Protein AF-A0A2D8IQ51-F1 (afdb_monomer_lite)

pLDDT: mean 80.35, std 23.08, range [30.31, 98.56]

Radius of gyration: 30.51 Å; chains: 1; bounding box: 49×52×113 Å

Foldseek 3Di:
DDDDDDDDDDDPDPPPPPPPPPPPPDDDPPDDPWDFLVLLQVPAAPWDAPDVQKIFGAQPLDPGPDGQWIWGDDPRHIDIDGNVDDDPCSSVVSCCVVVSGPPPPPPPPDDDDDPVNLVVLVVLLVVVVVCVVVVHDDDPVSVVSNVVSVVVCVVVVND

Structure (mmCIF, N/CA/C/O backbone):
data_AF-A0A2D8IQ51-F1
#
_entry.id   AF-A0A2D8IQ51-F1
#
loop_
_atom_site.group_PDB
_atom_site.id
_atom_site.type_symbol
_atom_site.label_atom_id
_atom_site.label_alt_id
_atom_site.label_comp_id
_atom_site.label_asym_id
_atom_site.label_entity_id
_atom_site.label_seq_id
_atom_site.pdbx_PDB_ins_code
_atom_site.Cartn_x
_atom_site.Cartn_y
_atom_site.Cartn_z
_atom_site.occupancy
_atom_site.B_iso_or_equiv
_atom_site.auth_seq_id
_atom_site.auth_comp_id
_atom_site.auth_asym_id
_atom_site.auth_atom_id
_atom_site.pdbx_PDB_model_num
ATOM 1 N N . MET A 1 1 ? -2.664 -31.269 86.964 1.00 45.06 1 MET A N 1
ATOM 2 C CA . MET A 1 1 ? -1.551 -31.473 86.007 1.00 45.06 1 MET A CA 1
ATOM 3 C C . MET A 1 1 ? -2.004 -32.478 84.959 1.00 45.06 1 MET A C 1
ATOM 5 O O . MET A 1 1 ? -2.561 -33.487 85.366 1.00 45.06 1 MET A O 1
ATOM 9 N N . ARG A 1 2 ? -1.683 -32.208 83.683 1.00 38.59 2 ARG A N 1
ATOM 10 C CA . ARG A 1 2 ? -2.023 -32.936 82.433 1.00 38.59 2 ARG A CA 1
ATOM 11 C C . ARG A 1 2 ? -3.377 -32.521 81.841 1.00 38.59 2 ARG A C 1
ATOM 13 O O . ARG A 1 2 ? -4.402 -32.776 82.452 1.00 38.59 2 ARG A O 1
ATOM 20 N N . GLN A 1 3 ? -3.379 -31.590 80.885 1.00 41.28 3 GLN A N 1
ATOM 21 C CA . GLN A 1 3 ? -2.980 -31.662 79.460 1.00 41.28 3 GLN A CA 1
ATOM 22 C C . GLN A 1 3 ? -4.172 -32.046 78.580 1.00 41.28 3 GLN A C 1
ATOM 24 O O . GLN A 1 3 ? -4.767 -33.106 78.738 1.00 41.28 3 GLN A O 1
ATOM 29 N N . GLU A 1 4 ? -4.501 -31.092 77.716 1.00 40.72 4 GLU A N 1
ATOM 30 C CA . GLU A 1 4 ? -5.475 -31.117 76.634 1.00 40.72 4 GLU A CA 1
ATOM 31 C C . GLU A 1 4 ? -4.973 -32.015 75.498 1.00 40.72 4 GLU A C 1
ATOM 33 O O . GLU A 1 4 ? -3.769 -32.053 75.267 1.00 40.72 4 GLU A O 1
ATOM 38 N N . ASP A 1 5 ? -5.875 -32.655 74.750 1.00 40.09 5 ASP A N 1
ATOM 39 C CA . ASP A 1 5 ? -5.624 -32.945 73.334 1.00 40.09 5 ASP A CA 1
ATOM 40 C C . ASP A 1 5 ? -6.948 -33.076 72.563 1.00 40.09 5 ASP A C 1
ATOM 42 O O . ASP A 1 5 ? -7.751 -33.989 72.762 1.00 40.09 5 ASP A O 1
ATOM 46 N N . HIS A 1 6 ? -7.174 -32.086 71.701 1.00 40.38 6 HIS A N 1
ATOM 47 C CA . HIS A 1 6 ? -8.227 -32.004 70.693 1.00 40.38 6 HIS A CA 1
ATOM 48 C C . HIS A 1 6 ? -7.720 -32.678 69.404 1.00 40.38 6 HIS A C 1
ATOM 50 O O . HIS A 1 6 ? -6.635 -32.325 68.939 1.00 40.38 6 HIS A O 1
ATOM 56 N N . PRO A 1 7 ? -8.480 -33.574 68.753 1.00 40.44 7 PRO A N 1
ATOM 57 C CA . PRO A 1 7 ? -8.067 -34.123 67.468 1.00 40.44 7 PRO A CA 1
ATOM 58 C C . PRO A 1 7 ? -8.244 -33.098 66.332 1.00 40.44 7 PRO A C 1
ATOM 60 O O . PRO A 1 7 ? -9.350 -32.640 66.041 1.00 40.44 7 PRO A O 1
ATOM 63 N N . GLN A 1 8 ? -7.129 -32.764 65.674 1.00 39.25 8 GLN A N 1
ATOM 64 C CA . GLN A 1 8 ? -7.071 -32.111 64.362 1.00 39.25 8 GLN A CA 1
ATOM 65 C C . GLN A 1 8 ? -7.297 -33.117 63.220 1.00 39.25 8 GLN A C 1
ATOM 67 O O . GLN A 1 8 ? -6.829 -34.249 63.312 1.00 39.25 8 GLN A O 1
ATOM 72 N N . ALA A 1 9 ? -7.900 -32.627 62.125 1.00 34.31 9 ALA A N 1
ATOM 73 C CA . ALA A 1 9 ? -7.710 -32.974 60.696 1.00 34.31 9 ALA A CA 1
ATOM 74 C C . ALA A 1 9 ? -9.069 -33.103 59.975 1.00 34.31 9 ALA A C 1
ATOM 76 O O . ALA A 1 9 ? -9.986 -33.720 60.490 1.00 34.31 9 ALA A O 1
ATOM 77 N N . GLY A 1 10 ? -9.303 -32.588 58.770 1.00 30.31 10 GLY A N 1
ATOM 78 C CA . GLY A 1 10 ? -8.465 -31.830 57.855 1.00 30.31 10 GLY A CA 1
ATOM 79 C C . GLY A 1 10 ? -9.369 -31.110 56.849 1.00 30.31 10 GLY A C 1
ATOM 80 O O . GLY A 1 10 ? -10.269 -31.701 56.259 1.00 30.31 10 GLY A O 1
ATOM 81 N N . GLY A 1 11 ? -9.148 -29.808 56.676 1.00 31.55 11 GLY A N 1
ATOM 82 C CA . GLY A 1 11 ? -9.796 -29.014 55.639 1.00 31.55 11 GLY A CA 1
ATOM 83 C C . GLY A 1 11 ? -8.970 -29.087 54.364 1.00 31.55 11 GLY A C 1
ATOM 84 O O . GLY A 1 11 ? -7.898 -28.487 54.283 1.00 31.55 11 GLY A O 1
ATOM 85 N N . HIS A 1 12 ? -9.452 -29.830 53.371 1.00 35.59 12 HIS A N 1
ATOM 86 C CA . HIS A 1 12 ? -8.859 -29.858 52.041 1.00 35.59 12 HIS A CA 1
ATOM 87 C C . HIS A 1 12 ? -8.954 -28.467 51.399 1.00 35.59 12 HIS A C 1
ATOM 89 O O . HIS A 1 12 ? -10.003 -28.044 50.918 1.00 35.59 12 HIS A O 1
ATOM 95 N N . ARG A 1 13 ? -7.826 -27.752 51.396 1.00 34.91 13 ARG A N 1
ATOM 96 C CA . ARG A 1 13 ? -7.602 -26.524 50.629 1.00 34.91 13 ARG A CA 1
ATOM 97 C C . ARG A 1 13 ? -7.669 -26.868 49.138 1.00 34.91 13 ARG A C 1
ATOM 99 O O . ARG A 1 13 ? -6.685 -27.330 48.567 1.00 34.91 13 ARG A O 1
ATOM 106 N N . GLN A 1 14 ? -8.821 -26.645 48.510 1.00 42.97 14 GLN A N 1
ATOM 107 C CA . GLN A 1 14 ? -8.927 -26.657 47.054 1.00 42.97 14 GLN A CA 1
ATOM 108 C C . GLN A 1 14 ? -8.173 -25.440 46.506 1.00 42.97 14 GLN A C 1
ATOM 110 O O . GLN A 1 14 ? -8.600 -24.297 46.645 1.00 42.97 14 GLN A O 1
ATOM 115 N N . GLN A 1 15 ? -7.003 -25.698 45.929 1.00 36.19 15 GLN A N 1
ATOM 116 C CA . GLN A 1 15 ? -6.269 -24.739 45.116 1.00 36.19 15 GLN A CA 1
ATOM 117 C C . GLN A 1 15 ? -6.919 -24.719 43.729 1.00 36.19 15 GLN A C 1
ATOM 119 O O . GLN A 1 15 ? -6.593 -25.530 42.867 1.00 36.19 15 GLN A O 1
ATOM 124 N N . GLY A 1 16 ? -7.873 -23.813 43.525 1.00 30.92 16 GLY A N 1
ATOM 125 C CA . GLY A 1 16 ? -8.334 -23.442 42.192 1.00 30.92 16 GLY A CA 1
ATOM 126 C C . GLY A 1 16 ? -7.328 -22.475 41.582 1.00 30.92 16 GLY A C 1
ATOM 127 O O . GLY A 1 16 ? -7.400 -21.274 41.817 1.00 30.92 16 GLY A O 1
ATOM 128 N N . ALA A 1 17 ? -6.353 -22.998 40.842 1.00 35.84 17 ALA A N 1
ATOM 129 C CA . ALA A 1 17 ? -5.509 -22.188 39.979 1.00 35.84 17 ALA A CA 1
ATOM 130 C C . ALA A 1 17 ? -6.365 -21.669 38.812 1.00 35.84 17 ALA A C 1
ATOM 132 O O . ALA A 1 17 ? -6.430 -22.293 37.754 1.00 35.84 17 ALA A O 1
ATOM 133 N N . GLU A 1 18 ? -7.038 -20.531 39.002 1.00 35.41 18 GLU A N 1
ATOM 134 C CA . GLU A 1 18 ? -7.579 -19.727 37.905 1.00 35.41 18 GLU A CA 1
ATOM 135 C C . GLU A 1 18 ? -6.403 -19.155 37.112 1.00 35.41 18 GLU A C 1
ATOM 137 O O . GLU A 1 18 ? -5.964 -18.015 37.271 1.00 35.41 18 GLU A O 1
ATOM 142 N N . GLN A 1 19 ? -5.844 -20.003 36.251 1.00 39.78 19 GLN A N 1
ATOM 143 C CA . GLN A 1 19 ? -4.990 -19.581 35.160 1.00 39.78 19 GLN A CA 1
ATOM 144 C C . GLN A 1 19 ? -5.842 -18.686 34.265 1.00 39.78 19 GLN A C 1
ATOM 146 O O . GLN A 1 19 ? -6.558 -19.159 33.382 1.00 39.78 19 GLN A O 1
ATOM 151 N N . SER A 1 20 ? -5.770 -17.380 34.528 1.00 39.28 20 SER A N 1
ATOM 152 C CA . SER A 1 20 ? -6.169 -16.331 33.603 1.00 39.28 20 SER A CA 1
ATOM 153 C C . SER A 1 20 ? -5.561 -16.664 32.247 1.00 39.28 20 SER A C 1
ATOM 155 O O . SER A 1 20 ? -4.371 -16.443 32.010 1.00 39.28 20 SER A O 1
ATOM 157 N N . LYS A 1 21 ? -6.376 -17.245 31.361 1.00 39.25 21 LYS A N 1
ATOM 158 C CA . LYS A 1 21 ? -6.065 -17.390 29.945 1.00 39.25 21 LYS A CA 1
ATOM 159 C C . LYS A 1 21 ? -5.981 -15.970 29.416 1.00 39.25 21 LYS A C 1
ATOM 161 O O . LYS A 1 21 ? -6.978 -15.374 29.031 1.00 39.25 21 LYS A O 1
ATOM 166 N N . ARG A 1 22 ? -4.778 -15.406 29.499 1.00 38.31 22 ARG A N 1
ATOM 167 C CA . ARG A 1 22 ? -4.367 -14.170 28.854 1.00 38.31 22 ARG A CA 1
ATOM 168 C C . ARG A 1 22 ? -4.672 -14.381 27.379 1.00 38.31 22 ARG A C 1
ATOM 170 O O . ARG A 1 22 ? -3.892 -15.035 26.694 1.00 38.31 22 ARG A O 1
ATOM 177 N N . THR A 1 23 ? -5.852 -13.950 26.938 1.00 34.69 23 THR A N 1
ATOM 178 C CA . THR A 1 23 ? -6.272 -14.020 25.543 1.00 34.69 23 THR A CA 1
ATOM 179 C C . THR A 1 23 ? -5.186 -13.313 24.759 1.00 34.69 23 THR A C 1
ATOM 181 O O . THR A 1 23 ? -5.038 -12.095 24.847 1.00 34.69 23 THR A O 1
ATOM 184 N N . GLN A 1 24 ? -4.334 -14.096 24.102 1.00 39.22 24 GLN A N 1
ATOM 185 C CA . GLN A 1 24 ? -3.279 -13.573 23.261 1.00 39.22 24 GLN A CA 1
ATOM 186 C C . GLN A 1 24 ? -4.006 -12.910 22.100 1.00 39.22 24 GLN A C 1
ATOM 188 O O . GLN A 1 24 ? -4.491 -13.587 21.194 1.00 39.22 24 GLN A O 1
ATOM 193 N N . TYR A 1 25 ? -4.171 -11.590 22.182 1.00 38.19 25 TYR A N 1
ATOM 194 C CA . TYR A 1 25 ? -4.606 -10.793 21.051 1.00 38.19 25 TYR A CA 1
ATOM 195 C C . TYR A 1 25 ? -3.587 -11.040 19.942 1.00 38.19 25 TYR A C 1
ATOM 197 O O . TYR A 1 25 ? -2.473 -10.521 19.969 1.00 38.19 25 TYR A O 1
ATOM 205 N N . THR A 1 26 ? -3.942 -11.926 19.019 1.00 40.25 26 THR A N 1
ATOM 206 C CA . THR A 1 26 ? -3.126 -12.211 17.850 1.00 40.25 26 THR A CA 1
ATOM 207 C C . THR A 1 26 ? -3.642 -11.250 16.800 1.00 40.25 26 THR A C 1
ATOM 209 O O . THR A 1 26 ? -4.785 -11.377 16.360 1.00 40.25 26 THR A O 1
ATOM 212 N N . ALA A 1 27 ? -2.851 -10.224 16.485 1.00 33.38 27 ALA A N 1
ATOM 213 C CA . ALA A 1 27 ? -3.217 -9.258 15.461 1.00 33.38 27 ALA A CA 1
ATOM 214 C C . ALA A 1 27 ? -3.597 -10.013 14.168 1.00 33.38 27 ALA A C 1
ATOM 216 O O . ALA A 1 27 ? -2.874 -10.942 13.791 1.00 33.38 27 ALA A O 1
ATOM 217 N N . PRO A 1 28 ? -4.704 -9.658 13.486 1.00 41.84 28 PRO A N 1
ATOM 218 C CA . PRO A 1 28 ? -5.004 -10.209 12.170 1.00 41.84 28 PRO A CA 1
ATOM 219 C C . PRO A 1 28 ? -3.790 -9.973 11.274 1.00 41.84 28 PRO A C 1
ATOM 221 O O . PRO A 1 28 ? -3.330 -8.836 11.164 1.00 41.84 28 PRO A O 1
ATOM 224 N N . GLN A 1 29 ? -3.236 -11.035 10.689 1.00 42.53 29 GLN A N 1
ATOM 225 C CA . GLN A 1 29 ? -2.055 -10.942 9.835 1.00 42.53 29 GLN A CA 1
ATOM 226 C C . GLN A 1 29 ? -2.366 -10.018 8.650 1.00 42.53 29 GLN A C 1
ATOM 228 O O . GLN A 1 29 ? -3.090 -10.378 7.722 1.00 42.53 29 GLN A O 1
ATOM 233 N N . LEU A 1 30 ? -1.882 -8.779 8.721 1.00 39.75 30 LEU A N 1
ATOM 234 C CA . LEU A 1 30 ? -2.108 -7.773 7.698 1.00 39.75 30 LEU A CA 1
ATOM 235 C C . LEU A 1 30 ? -1.024 -7.892 6.625 1.00 39.75 30 LEU A C 1
ATOM 237 O O . LEU A 1 30 ? 0.096 -7.425 6.818 1.00 39.75 30 LEU A O 1
ATOM 241 N N . ARG A 1 31 ? -1.490 -8.386 5.470 1.00 49.28 31 ARG A N 1
ATOM 242 C CA . ARG A 1 31 ? -0.968 -8.333 4.090 1.00 49.28 31 ARG A CA 1
ATOM 243 C C . ARG A 1 31 ? -0.249 -9.607 3.614 1.00 49.28 31 ARG A C 1
ATOM 245 O O . ARG A 1 31 ? 0.657 -10.061 4.303 1.00 49.28 31 ARG A O 1
ATOM 252 N N . PRO A 1 32 ? -0.605 -10.143 2.424 1.00 54.84 32 PRO A N 1
ATOM 253 C CA . PRO A 1 32 ? 0.299 -11.045 1.714 1.00 54.84 32 PRO A CA 1
ATOM 254 C C . PRO A 1 32 ? 1.631 -10.319 1.500 1.00 54.84 32 PRO A C 1
ATOM 256 O O . PRO A 1 32 ? 1.621 -9.103 1.251 1.00 54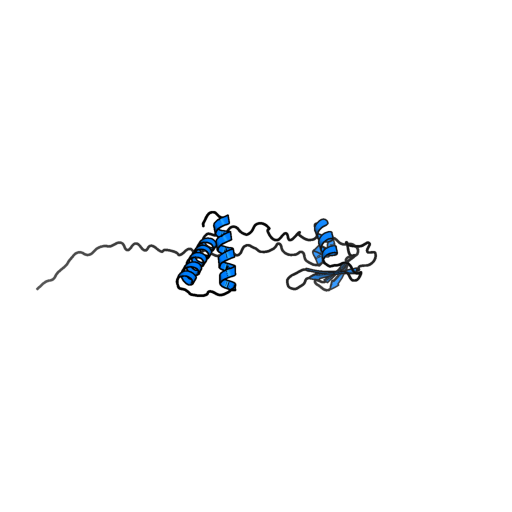.84 32 PRO A O 1
ATOM 259 N N . GLU A 1 33 ? 2.760 -11.024 1.634 1.00 67.19 33 GLU A N 1
ATOM 260 C CA . GLU A 1 33 ? 4.062 -10.443 1.307 1.00 67.19 33 GLU A CA 1
ATOM 261 C C . GLU A 1 33 ? 3.987 -9.787 -0.077 1.00 67.19 33 GLU A C 1
ATOM 263 O O . GLU A 1 33 ? 3.568 -10.390 -1.065 1.00 67.19 33 GLU A O 1
ATOM 268 N N . THR A 1 34 ? 4.299 -8.492 -0.138 1.00 74.75 34 THR A N 1
ATOM 269 C CA . THR A 1 34 ? 4.383 -7.801 -1.426 1.00 74.75 34 THR A CA 1
ATOM 270 C C . THR A 1 34 ? 5.486 -8.489 -2.230 1.00 74.75 34 THR A C 1
ATOM 272 O O . THR A 1 34 ? 6.568 -8.671 -1.668 1.00 74.75 34 THR A O 1
ATOM 275 N N . PRO A 1 35 ? 5.245 -8.888 -3.494 1.00 88.56 35 PRO A N 1
ATOM 276 C CA . PRO A 1 35 ? 6.268 -9.565 -4.281 1.00 88.56 35 PRO A CA 1
ATOM 277 C C . PRO A 1 35 ? 7.503 -8.672 -4.415 1.00 88.56 35 PRO A C 1
ATOM 279 O O . PRO A 1 35 ? 7.380 -7.448 -4.531 1.00 88.56 35 PRO A O 1
ATOM 282 N N . SER A 1 36 ? 8.683 -9.287 -4.392 1.00 93.81 36 SER A N 1
ATOM 283 C CA . SER A 1 36 ? 9.951 -8.580 -4.551 1.00 93.81 36 SER A CA 1
ATOM 284 C C . SER A 1 36 ? 10.102 -8.006 -5.958 1.00 93.81 36 SER A C 1
ATOM 286 O O . SER A 1 36 ? 9.463 -8.447 -6.920 1.00 93.81 36 SER A O 1
ATOM 288 N N . ALA A 1 37 ? 11.006 -7.045 -6.107 1.00 96.38 37 ALA A N 1
ATOM 289 C CA . ALA A 1 37 ? 11.348 -6.444 -7.384 1.00 96.38 37 ALA A CA 1
ATOM 290 C C . ALA A 1 37 ? 11.813 -7.489 -8.400 1.00 96.38 37 ALA A C 1
ATOM 292 O O . ALA A 1 37 ? 11.471 -7.389 -9.575 1.00 96.38 37 ALA A O 1
ATOM 293 N N . GLU A 1 38 ? 12.536 -8.510 -7.943 1.00 96.94 38 GLU A N 1
ATOM 294 C CA . GLU A 1 38 ? 12.957 -9.639 -8.770 1.00 96.94 38 GLU A CA 1
ATOM 295 C C . GLU A 1 38 ? 11.771 -10.488 -9.239 1.00 96.94 38 GLU A C 1
ATOM 297 O O . GLU A 1 38 ? 11.664 -10.776 -10.430 1.00 96.94 38 GLU A O 1
ATOM 302 N N . GLN A 1 39 ? 10.845 -10.836 -8.339 1.00 95.94 39 GLN A N 1
ATOM 303 C CA . GLN A 1 39 ? 9.655 -11.619 -8.687 1.00 95.94 39 GLN A CA 1
ATOM 304 C C . GLN A 1 39 ? 8.783 -10.896 -9.717 1.00 95.94 39 GLN A C 1
ATOM 306 O O . GLN A 1 39 ? 8.290 -11.517 -10.658 1.00 95.94 39 GLN A O 1
ATOM 311 N N . VAL A 1 40 ? 8.621 -9.578 -9.580 1.00 96.94 40 VAL A N 1
ATOM 312 C CA . VAL A 1 40 ? 7.884 -8.771 -10.561 1.00 96.94 40 VAL A CA 1
ATOM 313 C C . VAL A 1 40 ? 8.654 -8.676 -11.878 1.00 96.94 40 VAL A C 1
ATOM 315 O O . VAL A 1 40 ? 8.073 -8.895 -12.939 1.00 96.94 40 VAL A O 1
ATOM 318 N N . ALA A 1 41 ? 9.959 -8.396 -11.830 1.00 97.25 41 ALA A N 1
ATOM 319 C CA . ALA A 1 41 ? 10.790 -8.254 -13.024 1.00 97.25 41 ALA A CA 1
ATOM 320 C C . ALA A 1 41 ? 10.868 -9.547 -13.852 1.00 97.25 41 ALA A C 1
ATOM 322 O O . ALA A 1 41 ? 10.897 -9.469 -15.076 1.00 97.25 41 ALA A O 1
ATOM 323 N N . ALA A 1 42 ? 10.829 -10.723 -13.218 1.00 97.12 42 ALA A N 1
ATOM 324 C CA . ALA A 1 42 ? 10.834 -12.018 -13.904 1.00 97.12 42 ALA A CA 1
ATOM 325 C C . ALA A 1 42 ? 9.652 -12.219 -14.876 1.00 97.12 42 ALA A C 1
ATOM 327 O O . ALA A 1 42 ? 9.738 -13.051 -15.777 1.00 97.12 42 ALA A O 1
ATOM 328 N N . HIS A 1 43 ? 8.569 -11.452 -14.717 1.00 97.56 43 HIS A N 1
ATOM 329 C CA . HIS A 1 43 ? 7.373 -11.512 -15.562 1.00 97.56 43 HIS A CA 1
ATOM 330 C C . HIS A 1 43 ? 7.319 -10.401 -16.624 1.00 97.56 43 HIS A C 1
ATOM 332 O O . HIS A 1 43 ? 6.283 -10.215 -17.266 1.00 97.56 43 HIS A O 1
ATOM 338 N N . LEU A 1 44 ? 8.395 -9.625 -16.789 1.00 97.25 44 LEU A N 1
ATOM 339 C CA . LEU A 1 44 ? 8.434 -8.460 -17.670 1.00 97.25 44 LEU A CA 1
ATOM 340 C C . LEU A 1 44 ? 9.541 -8.569 -18.717 1.00 97.25 44 LEU A C 1
ATOM 342 O O . LEU A 1 44 ? 10.628 -9.094 -18.473 1.00 97.25 44 LEU A O 1
ATOM 346 N N . ASP A 1 45 ? 9.268 -8.016 -19.895 1.00 97.00 45 ASP A N 1
ATOM 347 C CA . ASP A 1 45 ? 10.195 -8.079 -21.015 1.00 97.00 45 ASP A CA 1
ATOM 348 C C . ASP A 1 45 ? 11.472 -7.284 -20.745 1.00 97.00 45 ASP A C 1
ATOM 350 O O . ASP A 1 45 ? 11.463 -6.200 -20.152 1.00 97.00 45 ASP A O 1
ATOM 354 N N . ARG A 1 46 ? 12.596 -7.821 -21.239 1.00 96.56 46 ARG A N 1
ATOM 355 C CA . ARG A 1 46 ? 13.924 -7.182 -21.187 1.00 96.56 46 ARG A CA 1
ATOM 356 C C . ARG A 1 46 ? 14.348 -6.776 -19.767 1.00 96.56 46 ARG A C 1
ATOM 358 O O . ARG A 1 46 ? 15.107 -5.816 -19.595 1.00 96.56 46 ARG A O 1
ATOM 365 N N . ALA A 1 47 ? 13.869 -7.517 -18.769 1.00 97.31 47 ALA A N 1
ATOM 366 C CA . ALA A 1 47 ? 14.230 -7.333 -17.378 1.00 97.31 47 ALA A CA 1
ATOM 367 C C . ALA A 1 47 ? 15.729 -7.564 -17.152 1.00 97.31 47 ALA A C 1
ATOM 369 O O . ALA A 1 47 ? 16.304 -8.565 -17.580 1.00 97.31 47 ALA A O 1
ATOM 370 N N . ARG A 1 48 ? 16.370 -6.628 -16.454 1.00 97.50 48 ARG A N 1
ATOM 371 C CA . ARG A 1 48 ? 17.762 -6.731 -16.017 1.00 97.50 48 ARG A CA 1
ATOM 372 C C . ARG A 1 48 ? 17.927 -6.187 -14.608 1.00 97.50 48 ARG A C 1
ATOM 374 O O . ARG A 1 48 ? 17.351 -5.154 -14.256 1.00 97.50 48 ARG A O 1
ATOM 381 N N . ARG A 1 49 ? 18.767 -6.850 -13.820 1.00 97.94 49 ARG A N 1
ATOM 382 C CA . ARG A 1 49 ? 19.152 -6.369 -12.496 1.00 97.94 49 ARG A CA 1
ATOM 383 C C . ARG A 1 49 ? 20.103 -5.184 -12.644 1.00 97.94 49 ARG A C 1
ATOM 385 O O . ARG A 1 49 ? 21.076 -5.266 -13.388 1.00 97.94 49 ARG A O 1
ATOM 392 N N . VAL A 1 50 ? 19.822 -4.092 -11.937 1.00 97.19 50 VAL A N 1
ATOM 393 C CA . VAL A 1 50 ? 20.728 -2.934 -11.837 1.00 97.19 50 VAL A CA 1
ATOM 394 C C . VAL A 1 50 ? 21.640 -3.098 -10.628 1.00 97.19 50 VAL A C 1
ATOM 396 O O . VAL A 1 50 ? 22.848 -2.915 -10.728 1.00 97.19 50 VAL A O 1
ATOM 399 N N . ARG A 1 51 ? 21.047 -3.465 -9.491 1.00 96.06 51 ARG A N 1
ATOM 400 C CA . ARG A 1 51 ? 21.708 -3.790 -8.223 1.00 96.06 51 ARG A CA 1
ATOM 401 C C . ARG A 1 51 ? 20.753 -4.624 -7.370 1.00 96.06 51 ARG A C 1
ATOM 403 O O . ARG A 1 51 ? 19.616 -4.859 -7.778 1.00 96.06 51 ARG A O 1
ATOM 410 N N . ASP A 1 52 ? 21.195 -5.060 -6.201 1.00 93.88 52 ASP A N 1
ATOM 411 C CA . ASP A 1 52 ? 20.351 -5.849 -5.304 1.00 93.88 52 ASP A CA 1
ATOM 412 C C . ASP A 1 52 ? 19.073 -5.087 -4.931 1.00 93.88 52 ASP A C 1
ATOM 414 O O . ASP A 1 52 ? 19.106 -3.897 -4.605 1.00 93.88 52 ASP A O 1
ATOM 418 N N . GLY A 1 53 ? 17.935 -5.772 -5.069 1.00 93.12 53 GLY A N 1
ATOM 419 C CA . GLY A 1 53 ? 16.604 -5.201 -4.870 1.00 93.12 53 GLY A CA 1
ATOM 420 C C . GLY A 1 53 ? 16.180 -4.156 -5.908 1.00 93.12 53 GLY A C 1
ATOM 421 O O . GLY A 1 53 ? 15.205 -3.448 -5.678 1.00 93.12 53 GLY A O 1
ATOM 422 N N . GLN A 1 54 ? 16.883 -4.005 -7.040 1.00 97.75 54 GLN A N 1
ATOM 423 C CA . GLN A 1 54 ? 16.524 -3.028 -8.072 1.00 97.75 54 GLN A CA 1
ATOM 424 C C . GLN A 1 54 ? 16.698 -3.559 -9.500 1.00 97.75 54 GLN A C 1
ATOM 426 O O . GLN A 1 54 ? 17.784 -3.971 -9.918 1.00 97.75 54 GLN A O 1
ATOM 431 N N . TRP A 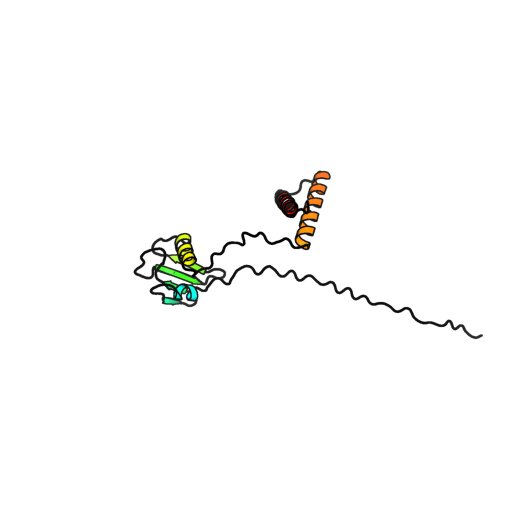1 55 ? 15.629 -3.451 -10.284 1.00 98.50 55 TRP A N 1
ATOM 432 C CA . TRP A 1 55 ? 15.524 -3.960 -11.647 1.00 98.50 55 TRP A CA 1
ATOM 433 C C . TRP A 1 55 ? 15.048 -2.883 -12.621 1.00 98.50 55 TRP A C 1
ATOM 435 O O . TRP A 1 55 ? 14.349 -1.942 -12.242 1.00 98.50 55 TRP A O 1
ATOM 445 N N . MET A 1 56 ? 15.432 -3.044 -13.886 1.00 98.44 56 MET A N 1
ATOM 446 C CA . MET A 1 56 ? 14.896 -2.302 -15.028 1.00 98.44 56 MET A CA 1
ATOM 447 C C . MET A 1 56 ? 14.223 -3.280 -15.982 1.00 98.44 56 MET A C 1
ATOM 449 O O . MET A 1 56 ? 14.847 -4.273 -16.344 1.00 98.44 56 MET A O 1
ATOM 453 N N . ALA A 1 57 ? 13.007 -2.985 -16.426 1.00 98.38 57 ALA A N 1
ATOM 454 C CA . ALA A 1 57 ? 12.262 -3.785 -17.398 1.00 98.38 57 ALA A CA 1
ATOM 455 C C . ALA A 1 57 ? 11.462 -2.886 -18.351 1.00 98.38 57 ALA A C 1
ATOM 457 O O . ALA A 1 57 ? 11.372 -1.672 -18.144 1.00 98.38 57 ALA A O 1
ATOM 458 N N . CYS A 1 58 ? 10.899 -3.466 -19.407 1.00 98.44 58 CYS A N 1
ATOM 459 C CA . CYS A 1 58 ? 9.911 -2.773 -20.225 1.00 98.44 58 CYS A CA 1
ATOM 460 C C . CYS A 1 58 ? 8.643 -2.503 -19.404 1.00 98.44 58 CYS A C 1
ATOM 462 O O . CYS A 1 58 ? 8.148 -3.374 -18.684 1.00 98.44 58 CYS A O 1
ATOM 464 N N . CYS A 1 59 ? 8.123 -1.282 -19.501 1.00 98.31 59 CYS A N 1
ATOM 465 C CA . CYS A 1 59 ? 6.871 -0.909 -18.867 1.00 98.31 59 CYS A CA 1
ATOM 466 C C . CYS A 1 59 ? 5.708 -1.642 -19.550 1.00 98.31 59 CYS A C 1
ATOM 468 O O . CYS A 1 59 ? 5.563 -1.545 -20.766 1.00 98.31 59 CYS A O 1
ATOM 470 N N . PRO A 1 60 ? 4.843 -2.346 -18.802 1.00 97.81 60 PRO A N 1
ATOM 471 C CA . PRO A 1 60 ? 3.716 -3.056 -19.393 1.00 97.81 60 PRO A CA 1
ATOM 472 C C . PRO A 1 60 ? 2.531 -2.139 -19.745 1.00 97.81 60 PRO A C 1
ATOM 474 O O . PRO A 1 60 ? 1.595 -2.610 -20.390 1.00 97.81 60 PRO A O 1
ATOM 477 N N . ALA A 1 61 ? 2.540 -0.876 -19.298 1.00 97.94 61 ALA A N 1
ATOM 478 C CA . ALA A 1 61 ? 1.448 0.085 -19.480 1.00 97.94 61 ALA A CA 1
ATOM 479 C C . ALA A 1 61 ? 1.525 0.891 -20.791 1.00 97.94 61 ALA A C 1
ATOM 481 O O . ALA A 1 61 ? 0.582 1.603 -21.125 1.00 97.94 61 ALA A O 1
ATOM 482 N N . HIS A 1 62 ? 2.607 0.750 -21.560 1.00 97.25 62 HIS A N 1
ATOM 483 C CA . HIS A 1 62 ? 2.738 1.304 -22.910 1.00 97.25 62 HIS A CA 1
ATOM 484 C C . HIS A 1 62 ? 3.494 0.332 -23.825 1.00 97.25 62 HIS A C 1
ATOM 486 O O . HIS A 1 62 ? 4.067 -0.646 -23.349 1.00 97.25 62 HIS A O 1
ATOM 492 N N . ASP A 1 63 ? 3.493 0.578 -25.141 1.00 96.06 63 ASP A N 1
ATOM 493 C CA . ASP A 1 63 ? 4.320 -0.188 -26.091 1.00 96.06 63 ASP A CA 1
ATOM 494 C C . ASP A 1 63 ? 5.800 0.170 -25.899 1.00 96.06 63 ASP A C 1
ATOM 496 O O . ASP A 1 63 ? 6.325 1.105 -26.511 1.00 96.06 63 ASP A O 1
ATOM 500 N N . ASP A 1 64 ? 6.456 -0.525 -24.972 1.00 96.38 64 ASP A N 1
ATOM 501 C CA . ASP A 1 64 ? 7.810 -0.202 -24.549 1.00 96.38 64 ASP A CA 1
ATOM 502 C C . ASP A 1 64 ? 8.871 -1.062 -25.244 1.00 96.38 64 ASP A C 1
ATOM 504 O O . ASP A 1 64 ? 8.980 -2.272 -25.037 1.00 96.38 64 ASP A O 1
ATOM 508 N N . ARG A 1 65 ? 9.727 -0.419 -26.044 1.00 94.19 65 ARG A N 1
ATOM 509 C CA . ARG A 1 65 ? 10.792 -1.098 -26.810 1.00 94.19 65 ARG A CA 1
ATOM 510 C C . ARG A 1 65 ? 12.135 -1.123 -26.085 1.00 94.19 65 ARG A C 1
ATOM 512 O O . ARG A 1 65 ? 13.028 -1.900 -26.444 1.00 94.19 65 ARG A O 1
ATOM 519 N N . SER A 1 66 ? 12.298 -0.283 -25.069 1.00 94.88 66 SER A N 1
ATOM 520 C CA . SER A 1 66 ? 13.529 -0.144 -24.294 1.00 94.88 66 SER A CA 1
ATOM 521 C C . SER A 1 66 ? 13.186 -0.023 -22.815 1.00 94.88 66 SER A C 1
ATOM 523 O O . SER A 1 66 ? 12.381 0.839 -22.498 1.00 94.88 66 SER A O 1
ATOM 525 N N . PRO A 1 67 ? 13.817 -0.789 -21.905 1.00 97.38 67 PRO A N 1
ATOM 526 C CA . PRO A 1 67 ? 13.440 -0.791 -20.494 1.00 97.38 67 PRO A CA 1
ATOM 527 C C . PRO A 1 67 ? 13.306 0.606 -19.878 1.00 97.38 67 PRO A C 1
ATOM 529 O O . PRO A 1 67 ? 14.317 1.276 -19.650 1.00 97.38 67 PRO A O 1
ATOM 532 N N . SER A 1 68 ? 12.067 1.016 -19.605 1.00 98.12 68 SER A N 1
ATOM 533 C CA . SER A 1 68 ? 11.718 2.319 -19.028 1.00 98.12 68 SER A CA 1
ATOM 534 C C . SER A 1 68 ? 11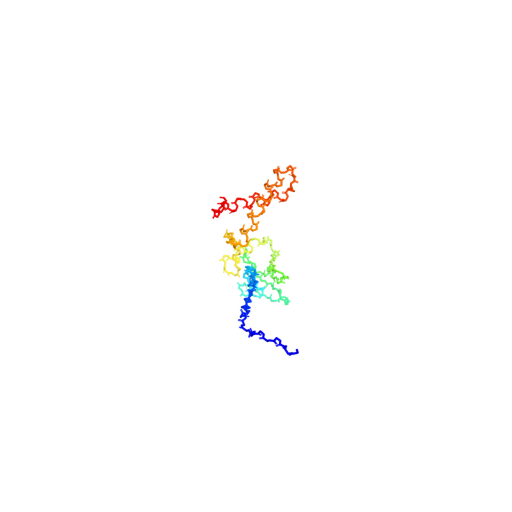.146 2.229 -17.611 1.00 98.12 68 SER A C 1
ATOM 536 O O . SER A 1 68 ? 10.992 3.257 -16.951 1.00 98.12 68 SER A O 1
ATOM 538 N N . LEU A 1 69 ? 10.834 1.024 -17.126 1.00 98.56 69 LEU A N 1
ATOM 539 C CA . LEU A 1 69 ? 10.282 0.799 -15.796 1.00 98.56 69 LEU A CA 1
ATOM 540 C C . LEU A 1 69 ? 11.386 0.395 -14.821 1.00 98.56 69 LEU A C 1
ATOM 542 O O . LEU A 1 69 ? 12.025 -0.643 -14.989 1.00 98.56 69 LEU A O 1
ATOM 546 N N . GLN A 1 70 ? 11.564 1.192 -13.772 1.00 98.50 70 GLN A N 1
ATOM 547 C CA . GLN A 1 70 ? 12.358 0.834 -12.606 1.00 98.50 70 GLN A CA 1
ATOM 548 C C . GLN A 1 70 ? 11.470 0.205 -11.538 1.00 98.50 70 GLN A C 1
ATOM 550 O O . GLN A 1 70 ? 10.428 0.750 -11.171 1.00 98.50 70 GLN A O 1
ATOM 555 N N . ILE A 1 71 ? 11.931 -0.924 -11.011 1.00 98.25 71 ILE A N 1
ATOM 556 C CA . ILE A 1 71 ? 11.257 -1.708 -9.980 1.00 98.25 71 ILE A CA 1
ATOM 557 C C . ILE A 1 71 ? 12.236 -1.833 -8.821 1.00 98.25 71 ILE A C 1
ATOM 559 O O . ILE A 1 71 ? 13.368 -2.270 -9.022 1.00 98.25 71 ILE A O 1
ATOM 563 N N . THR A 1 72 ? 11.847 -1.390 -7.627 1.00 97.38 72 THR A N 1
ATOM 564 C CA . THR A 1 72 ? 12.748 -1.364 -6.465 1.00 97.38 72 THR A CA 1
ATOM 565 C C . THR A 1 72 ? 12.065 -1.908 -5.220 1.00 97.38 72 THR A C 1
ATOM 567 O O . THR A 1 72 ? 10.956 -1.490 -4.885 1.00 97.38 72 THR A O 1
ATOM 570 N N . ASP A 1 73 ? 12.760 -2.786 -4.507 1.00 94.88 73 ASP A N 1
ATOM 571 C CA . ASP A 1 73 ? 12.418 -3.202 -3.155 1.00 94.88 73 ASP A CA 1
ATOM 572 C C . ASP A 1 73 ? 12.631 -2.017 -2.209 1.00 94.88 73 ASP A C 1
ATOM 574 O O . ASP A 1 73 ? 13.756 -1.632 -1.885 1.00 94.88 73 ASP A O 1
ATOM 578 N N . GLY A 1 74 ? 11.534 -1.379 -1.807 1.00 88.62 74 GLY A N 1
ATOM 579 C CA . GLY A 1 74 ? 11.549 -0.369 -0.759 1.00 88.62 74 GLY A CA 1
ATOM 580 C C . GLY A 1 74 ? 11.479 -1.007 0.628 1.00 88.62 74 GLY A C 1
ATOM 581 O O . GLY A 1 74 ? 11.125 -2.170 0.785 1.00 88.62 74 GLY A O 1
ATOM 582 N N . HIS A 1 75 ? 11.740 -0.211 1.665 1.00 81.50 75 HIS A N 1
ATOM 583 C CA . HIS A 1 75 ? 11.755 -0.691 3.055 1.00 81.50 75 HIS A CA 1
ATOM 584 C C . HIS A 1 75 ? 10.454 -1.369 3.515 1.00 81.50 75 HIS A C 1
ATOM 586 O O . HIS A 1 75 ? 10.492 -2.255 4.360 1.00 81.50 75 HIS A O 1
ATOM 592 N N . SER A 1 76 ? 9.303 -0.929 3.002 1.00 79.75 76 SER A N 1
ATOM 593 C CA . SER A 1 76 ? 7.980 -1.430 3.408 1.00 79.75 76 SER A CA 1
ATOM 594 C C . SER A 1 76 ? 7.030 -1.699 2.241 1.00 79.75 76 SER A C 1
ATOM 596 O O . SER A 1 76 ? 5.877 -2.071 2.459 1.00 79.75 76 SER A O 1
ATOM 598 N N . ARG A 1 77 ? 7.475 -1.453 1.005 1.00 86.50 77 ARG A N 1
ATOM 599 C CA . ARG A 1 77 ? 6.653 -1.564 -0.204 1.00 86.50 77 ARG A CA 1
ATOM 600 C C . ARG A 1 77 ? 7.517 -1.661 -1.453 1.00 86.50 77 ARG A C 1
ATOM 602 O O . ARG A 1 77 ? 8.609 -1.097 -1.490 1.00 86.50 77 ARG A O 1
ATOM 609 N N . LEU A 1 78 ? 6.965 -2.270 -2.494 1.00 91.81 78 LEU A N 1
ATOM 610 C CA . LEU A 1 78 ? 7.515 -2.212 -3.842 1.00 91.81 78 LEU A CA 1
ATOM 611 C C . LEU A 1 78 ? 7.341 -0.803 -4.432 1.00 91.81 78 LEU A C 1
ATOM 613 O O . LEU A 1 78 ? 6.276 -0.195 -4.303 1.00 91.81 78 LEU A O 1
ATOM 617 N N . LEU A 1 79 ? 8.384 -0.287 -5.077 1.00 95.19 79 LEU A N 1
ATOM 618 C CA . LEU A 1 79 ? 8.377 0.994 -5.780 1.00 95.19 79 LEU A CA 1
ATOM 619 C C . LEU A 1 79 ? 8.424 0.756 -7.290 1.00 95.19 79 LEU A C 1
ATOM 621 O O . LEU A 1 79 ? 9.253 -0.017 -7.771 1.00 95.19 79 LEU A O 1
ATOM 625 N N . LEU A 1 80 ? 7.554 1.453 -8.019 1.00 97.06 80 LEU A N 1
ATOM 626 C CA . LEU A 1 80 ? 7.443 1.396 -9.474 1.00 97.06 80 LEU A CA 1
ATOM 627 C C . LEU A 1 80 ? 7.573 2.810 -10.027 1.00 97.06 80 LEU A C 1
ATOM 629 O O . LEU A 1 80 ? 6.858 3.709 -9.584 1.00 97.06 80 LEU A O 1
ATOM 633 N N . HIS A 1 81 ? 8.475 3.003 -10.983 1.00 98.06 81 HIS A N 1
ATOM 634 C CA . HIS A 1 81 ? 8.660 4.289 -11.644 1.00 98.06 81 HIS A CA 1
ATOM 635 C C . HIS A 1 81 ? 8.924 4.097 -13.135 1.00 98.06 81 HIS A C 1
ATOM 637 O O . HIS A 1 81 ? 9.933 3.503 -13.517 1.00 98.06 81 HIS A O 1
ATOM 643 N N . CYS A 1 82 ? 8.023 4.602 -13.976 1.00 98.38 82 CYS A N 1
ATOM 644 C CA . CYS A 1 82 ? 8.201 4.614 -15.422 1.00 98.38 82 CYS A CA 1
ATOM 645 C C . CYS A 1 82 ? 8.807 5.952 -15.865 1.00 98.38 82 CYS A C 1
ATOM 647 O O . CYS A 1 82 ? 8.205 7.005 -15.674 1.00 98.38 82 CYS A O 1
ATOM 649 N N . PHE A 1 83 ? 9.976 5.920 -16.507 1.00 97.44 83 PHE A N 1
ATOM 650 C CA . PHE A 1 83 ? 10.649 7.122 -17.020 1.00 97.44 83 PHE A CA 1
ATOM 651 C C . PHE A 1 83 ? 10.036 7.673 -18.319 1.00 97.44 83 PHE A C 1
ATOM 653 O O . PHE A 1 83 ? 10.419 8.755 -18.756 1.00 97.44 83 PHE A O 1
ATOM 660 N N . SER A 1 84 ? 9.090 6.953 -18.929 1.00 96.06 84 SER A N 1
ATOM 661 C CA . SER A 1 84 ? 8.409 7.350 -20.171 1.00 96.06 84 SER A CA 1
ATOM 662 C C . SER A 1 84 ? 7.061 8.047 -19.948 1.00 96.06 84 SER A C 1
ATOM 664 O O . SER A 1 84 ? 6.455 8.486 -20.920 1.00 96.06 84 SER A O 1
ATOM 666 N N . GLY A 1 85 ? 6.609 8.185 -18.694 1.00 95.50 85 GLY A N 1
ATOM 667 C CA . GLY A 1 85 ? 5.464 9.033 -18.338 1.00 95.50 85 GLY A CA 1
ATOM 668 C C . GLY A 1 85 ? 4.196 8.315 -17.873 1.00 95.50 85 GLY A C 1
ATOM 669 O O . GLY A 1 85 ? 3.234 9.002 -17.541 1.00 95.50 85 GLY A O 1
ATOM 670 N N . CYS A 1 86 ? 4.176 6.979 -17.795 1.00 98.19 86 CYS A N 1
ATOM 671 C CA . CYS A 1 86 ? 3.066 6.272 -17.151 1.00 98.19 86 CYS A CA 1
ATOM 672 C C . CYS A 1 86 ? 2.993 6.613 -15.659 1.00 98.19 86 CYS A C 1
ATOM 674 O O . CYS A 1 86 ? 4.005 6.638 -14.950 1.00 98.19 86 CYS A O 1
ATOM 676 N N . THR A 1 87 ? 1.775 6.814 -15.176 1.00 97.38 87 THR A N 1
ATOM 677 C CA . THR A 1 87 ? 1.473 6.974 -13.756 1.00 97.38 87 THR A CA 1
ATOM 678 C C . THR A 1 87 ? 1.693 5.666 -12.998 1.00 97.38 87 THR A C 1
ATOM 680 O O . THR A 1 87 ? 1.708 4.569 -13.564 1.00 97.38 87 THR A O 1
ATOM 683 N N . PHE A 1 88 ? 1.853 5.772 -11.678 1.00 95.00 88 PHE A N 1
ATOM 684 C CA . PHE A 1 88 ? 1.949 4.596 -10.819 1.00 95.00 88 PHE A CA 1
ATOM 685 C C . PHE A 1 88 ? 0.696 3.716 -10.931 1.00 95.00 88 PHE A C 1
ATOM 687 O O . PHE A 1 88 ? 0.810 2.493 -10.980 1.00 95.00 88 PHE A O 1
ATOM 6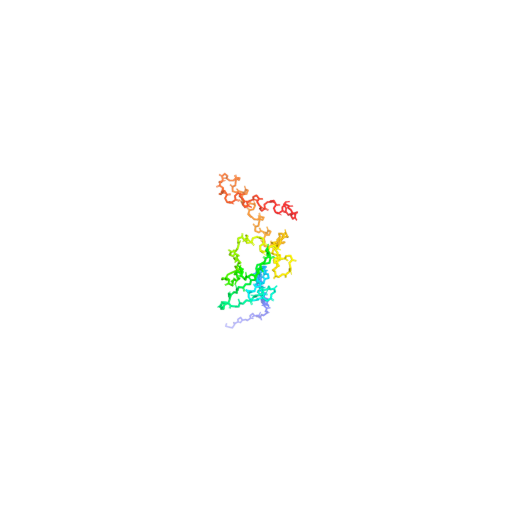94 N N . GLU A 1 89 ? -0.486 4.331 -10.992 1.00 94.94 89 GLU A N 1
ATOM 695 C CA . GLU A 1 89 ? -1.781 3.667 -11.115 1.00 94.94 89 GLU A CA 1
ATOM 696 C C . GLU A 1 89 ? -1.874 2.848 -12.403 1.00 94.94 89 GLU A C 1
ATOM 698 O O . GLU A 1 89 ? -2.192 1.665 -12.330 1.00 94.94 89 GLU A O 1
ATOM 703 N N . GLU A 1 90 ? -1.512 3.421 -13.553 1.00 96.75 90 GLU A N 1
ATOM 704 C CA . GLU A 1 90 ? -1.530 2.712 -14.841 1.00 96.75 90 GLU A CA 1
ATOM 705 C C . GLU A 1 90 ? -0.625 1.479 -14.824 1.00 96.75 90 GLU A C 1
ATOM 707 O O . GLU A 1 90 ? -1.030 0.387 -15.228 1.00 96.75 90 GLU A O 1
ATOM 712 N N . VAL A 1 91 ? 0.599 1.622 -14.307 1.00 97.38 91 VAL A N 1
ATOM 713 C CA . VAL A 1 91 ? 1.536 0.496 -14.222 1.00 97.38 91 VAL A CA 1
ATOM 714 C C . VAL A 1 91 ? 1.034 -0.561 -13.238 1.00 97.38 91 VAL A C 1
ATOM 716 O O . VAL A 1 91 ? 1.044 -1.751 -13.557 1.00 97.38 91 VAL A O 1
ATOM 719 N N . ARG A 1 92 ? 0.563 -0.147 -12.056 1.00 94.56 92 ARG A N 1
ATOM 720 C CA . ARG A 1 92 ? 0.000 -1.044 -11.039 1.00 94.56 92 ARG A CA 1
ATOM 721 C C . ARG A 1 92 ? -1.185 -1.831 -11.590 1.00 94.56 92 ARG A C 1
ATOM 723 O O . ARG A 1 92 ? -1.225 -3.043 -11.399 1.00 94.56 92 ARG A O 1
ATOM 730 N N . ASP A 1 93 ? -2.128 -1.171 -12.250 1.00 94.38 93 ASP A N 1
ATOM 731 C CA . ASP A 1 93 ? -3.378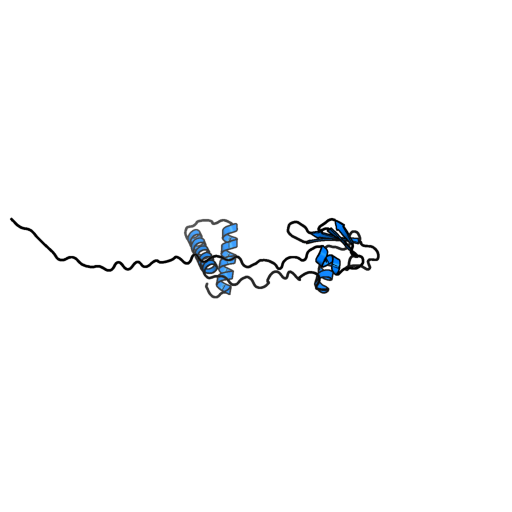 -1.786 -12.703 1.00 94.38 93 ASP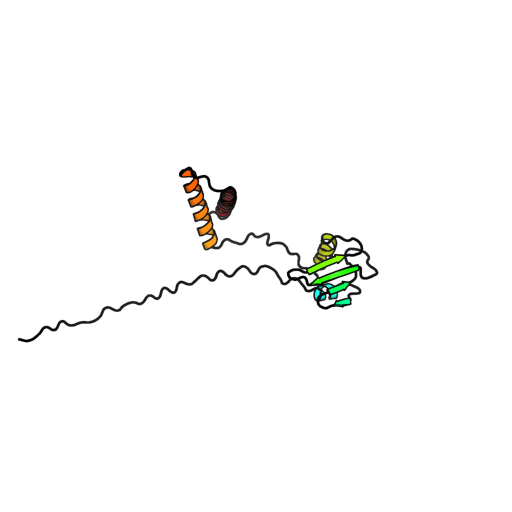 A CA 1
ATOM 732 C C . ASP A 1 93 ? -3.113 -2.817 -13.809 1.00 94.38 93 ASP A C 1
ATOM 734 O O . ASP A 1 93 ? -3.686 -3.912 -13.807 1.00 94.38 93 ASP A O 1
ATOM 738 N N . VAL A 1 94 ? -2.156 -2.543 -14.703 1.00 96.50 94 VAL A N 1
ATOM 739 C CA . VAL A 1 94 ? -1.719 -3.534 -15.695 1.00 96.50 94 VAL A CA 1
ATOM 740 C C . VAL A 1 94 ? -1.006 -4.713 -15.027 1.00 96.50 94 VAL A C 1
ATOM 742 O O . VAL A 1 94 ? -1.292 -5.864 -15.352 1.00 96.50 94 VAL A O 1
ATOM 745 N N . LEU A 1 95 ? -0.120 -4.474 -14.059 1.00 95.31 95 LEU A N 1
ATOM 746 C CA . LEU A 1 95 ? 0.537 -5.562 -13.324 1.00 95.31 95 LEU A CA 1
ATOM 747 C C . LEU A 1 95 ? -0.463 -6.417 -12.523 1.00 95.31 95 LEU A C 1
ATOM 749 O O . LEU A 1 95 ? -0.301 -7.635 -12.450 1.00 95.31 95 LEU A O 1
ATOM 753 N N . GLN A 1 96 ? -1.504 -5.806 -11.954 1.00 93.69 96 GLN A N 1
ATOM 754 C CA . GLN A 1 96 ? -2.579 -6.506 -11.245 1.00 93.69 96 GLN A CA 1
ATOM 755 C C . GLN A 1 96 ? -3.466 -7.316 -12.190 1.00 93.69 96 GLN A C 1
ATOM 757 O O . GLN A 1 96 ? -3.748 -8.477 -11.911 1.00 93.69 96 GLN A O 1
ATOM 762 N N . SER A 1 97 ? -3.872 -6.748 -13.329 1.00 93.69 97 SER A N 1
ATOM 763 C CA . SER A 1 97 ? -4.685 -7.471 -14.321 1.00 93.69 97 SER A CA 1
ATOM 764 C C . SER A 1 97 ? -3.946 -8.660 -14.946 1.00 93.69 97 SER A C 1
ATOM 766 O O . SER A 1 97 ? -4.578 -9.645 -15.319 1.00 93.69 97 SER A O 1
ATOM 768 N N . ARG A 1 98 ? -2.607 -8.612 -14.991 1.00 94.56 98 ARG A N 1
ATOM 769 C CA . ARG A 1 98 ? -1.741 -9.745 -15.363 1.00 94.56 98 ARG A CA 1
ATOM 770 C C . ARG A 1 98 ? -1.487 -10.737 -14.218 1.00 94.56 98 ARG A C 1
ATOM 772 O O . ARG A 1 98 ? -0.793 -11.725 -14.432 1.00 94.56 98 ARG A O 1
ATOM 779 N N . GLY A 1 99 ? -1.996 -10.479 -13.011 1.00 92.12 99 GLY A N 1
ATOM 780 C CA . GLY A 1 99 ? -1.787 -11.323 -11.829 1.00 92.12 99 GLY A CA 1
ATOM 781 C C . GLY A 1 99 ? -0.367 -11.283 -11.250 1.00 92.12 99 GLY A C 1
ATOM 782 O O . GLY A 1 99 ? -0.042 -12.103 -10.397 1.00 92.12 99 GLY A O 1
ATOM 783 N N . ILE A 1 100 ? 0.479 -10.346 -11.693 1.00 93.94 100 ILE A N 1
ATOM 784 C CA . ILE A 1 100 ? 1.869 -10.198 -11.225 1.00 93.94 100 ILE A CA 1
ATOM 785 C C . ILE A 1 100 ? 1.894 -9.526 -9.849 1.00 93.94 100 ILE A C 1
ATOM 787 O O . ILE A 1 100 ? 2.683 -9.889 -8.978 1.00 93.94 100 ILE A O 1
ATOM 791 N N . LEU A 1 101 ? 1.022 -8.533 -9.650 1.00 90.50 101 LEU A N 1
ATOM 792 C CA . LEU A 1 101 ? 0.802 -7.910 -8.350 1.00 90.50 101 LEU A CA 1
ATOM 793 C C . LEU A 1 101 ? -0.530 -8.361 -7.758 1.00 90.50 101 LEU A C 1
ATOM 795 O O . LEU A 1 101 ? -1.518 -8.462 -8.489 1.00 90.50 101 LEU A O 1
ATOM 799 N N . PRO A 1 102 ? -0.610 -8.542 -6.429 1.00 85.19 102 PRO A N 1
ATOM 800 C CA . PRO A 1 102 ? -1.888 -8.776 -5.791 1.00 85.19 102 PRO A CA 1
ATOM 801 C C . PRO A 1 102 ? -2.781 -7.544 -5.959 1.00 85.19 102 PRO A C 1
ATOM 803 O O . PRO A 1 102 ? -2.357 -6.392 -5.778 1.00 85.19 102 PRO A O 1
ATOM 806 N N . THR A 1 103 ? -4.059 -7.784 -6.232 1.00 78.06 103 THR A N 1
ATOM 807 C CA . THR A 1 103 ? -5.103 -6.807 -5.944 1.00 78.06 103 THR A CA 1
ATOM 808 C C . THR A 1 103 ? -5.180 -6.701 -4.431 1.00 78.06 103 THR A C 1
ATOM 810 O O . THR A 1 103 ? -5.770 -7.552 -3.764 1.00 78.06 103 THR A O 1
ATOM 813 N N . TRP A 1 104 ? -4.536 -5.683 -3.862 1.00 65.38 104 TRP A N 1
ATOM 814 C CA . TRP A 1 104 ? -4.750 -5.304 -2.471 1.00 65.38 104 TRP A CA 1
ATOM 815 C C . TRP A 1 104 ? -6.156 -4.709 -2.375 1.00 65.38 104 TRP A C 1
ATOM 817 O O . TRP A 1 104 ? -6.355 -3.523 -2.159 1.00 65.38 104 TRP A O 1
ATOM 827 N N . GLU A 1 105 ? -7.180 -5.533 -2.557 1.00 56.34 105 GLU A N 1
ATOM 828 C CA . GLU A 1 105 ? -8.475 -5.174 -2.028 1.00 56.34 105 GLU A CA 1
ATOM 829 C C . GLU A 1 105 ? -8.269 -5.101 -0.520 1.00 56.34 105 GLU A C 1
ATOM 831 O O . GLU A 1 105 ? -8.083 -6.123 0.145 1.00 56.34 105 GLU A O 1
ATOM 836 N N . ALA A 1 106 ? -8.223 -3.882 0.030 1.00 50.84 106 ALA A N 1
ATOM 837 C CA . ALA A 1 106 ? -8.419 -3.712 1.460 1.00 50.84 106 ALA A CA 1
ATOM 838 C C . ALA A 1 106 ? -9.632 -4.580 1.811 1.00 50.84 106 ALA A C 1
ATOM 840 O O . ALA A 1 106 ? -10.632 -4.456 1.093 1.00 50.84 106 ALA A O 1
ATOM 841 N N . PRO A 1 107 ? -9.556 -5.483 2.810 1.00 50.66 107 PRO A N 1
ATOM 842 C CA . PRO A 1 107 ? -10.680 -6.339 3.140 1.00 50.66 107 PRO A CA 1
ATOM 843 C C . PRO A 1 107 ? -11.922 -5.457 3.262 1.00 50.66 107 PRO A C 1
ATOM 845 O O . PRO A 1 107 ? -12.049 -4.672 4.201 1.00 50.66 107 PRO A O 1
ATOM 848 N N . ARG A 1 108 ? -12.818 -5.516 2.266 1.00 54.66 108 ARG A N 1
ATOM 849 C CA . ARG A 1 108 ? -14.054 -4.717 2.290 1.00 54.66 108 ARG A CA 1
ATOM 850 C C . ARG A 1 108 ? -14.918 -5.174 3.463 1.00 54.66 108 ARG A C 1
ATOM 852 O O . ARG A 1 108 ? -15.713 -4.410 4.008 1.00 54.66 108 ARG A O 1
ATOM 859 N N . ALA A 1 109 ? -14.703 -6.420 3.888 1.00 55.69 109 ALA A N 1
ATOM 860 C CA . ALA A 1 109 ? -15.138 -6.937 5.163 1.00 55.69 109 ALA A CA 1
ATOM 861 C C . ALA A 1 109 ? -14.399 -6.209 6.293 1.00 55.69 109 ALA A C 1
ATOM 863 O O . ALA A 1 109 ? -13.268 -6.544 6.648 1.00 55.69 109 ALA A O 1
ATOM 864 N N . ARG A 1 110 ? -15.081 -5.228 6.894 1.00 60.00 110 ARG A N 1
ATOM 865 C CA . ARG A 1 110 ? -14.723 -4.739 8.228 1.00 60.00 110 ARG A CA 1
ATOM 866 C C . ARG A 1 110 ? -14.535 -5.967 9.132 1.00 60.00 110 ARG A C 1
ATOM 868 O O . ARG A 1 110 ? -15.459 -6.788 9.160 1.00 60.00 110 ARG A O 1
ATOM 875 N N . PRO A 1 111 ? -13.403 -6.110 9.844 1.00 69.00 111 PRO A N 1
ATOM 876 C CA . PRO A 1 111 ? -13.177 -7.252 10.720 1.00 69.00 111 PRO A CA 1
ATOM 877 C C . PRO A 1 111 ? -14.392 -7.491 11.623 1.00 69.00 111 PRO A C 1
ATOM 879 O O . PRO A 1 111 ? -15.006 -6.531 12.110 1.00 69.00 111 PRO A O 1
ATOM 882 N N . ARG A 1 112 ? -14.773 -8.762 11.814 1.00 78.56 112 ARG A N 1
ATOM 883 C CA . ARG A 1 112 ? -15.776 -9.111 12.828 1.00 78.56 112 ARG A CA 1
ATOM 884 C C . ARG A 1 112 ? -15.257 -8.615 14.170 1.00 78.56 112 ARG A C 1
ATOM 886 O O . ARG A 1 112 ? -14.099 -8.880 14.491 1.00 78.56 112 ARG A O 1
ATOM 893 N N . LEU A 1 113 ? -16.096 -7.916 14.930 1.00 82.81 113 LEU A N 1
ATOM 894 C CA . LEU A 1 113 ? -15.706 -7.508 16.270 1.00 82.81 113 LEU A CA 1
ATOM 895 C C . LEU A 1 113 ? -15.494 -8.754 17.129 1.00 82.81 113 LEU A C 1
ATOM 897 O O . LEU A 1 113 ? -16.309 -9.686 17.125 1.00 82.81 113 LEU A O 1
ATOM 901 N N . THR A 1 114 ? -14.385 -8.776 17.858 1.00 87.75 114 THR A N 1
ATOM 902 C CA . THR A 1 114 ? -14.205 -9.725 18.952 1.00 87.75 114 THR A CA 1
ATOM 903 C C . THR A 1 114 ? -15.127 -9.341 20.111 1.00 87.75 114 THR A C 1
ATOM 905 O O . THR A 1 114 ? -15.688 -8.243 20.138 1.00 87.75 114 THR A O 1
ATOM 908 N N . GLN A 1 115 ? -15.287 -10.226 21.097 1.00 86.69 115 GLN A N 1
ATOM 909 C CA . GLN A 1 115 ? -16.041 -9.870 22.301 1.00 86.69 115 GLN A CA 1
ATOM 910 C C . GLN A 1 115 ? -15.420 -8.661 23.018 1.00 86.69 115 GLN A C 1
ATOM 912 O O . GLN A 1 115 ? -16.137 -7.730 23.360 1.00 86.69 115 GLN A O 1
ATOM 917 N N . GLY A 1 116 ? -14.088 -8.618 23.138 1.00 89.31 116 GLY A N 1
ATOM 918 C CA . GLY A 1 116 ? -13.393 -7.493 23.768 1.00 89.31 116 GLY A CA 1
ATOM 919 C C . GLY A 1 116 ? -13.602 -6.164 23.035 1.00 89.31 116 GLY A C 1
ATOM 920 O O . GLY A 1 116 ? -13.751 -5.130 23.683 1.00 89.31 116 GLY A O 1
ATOM 921 N N . ASP A 1 117 ? -13.682 -6.185 21.698 1.00 90.00 117 ASP A N 1
ATOM 922 C CA . ASP A 1 117 ? -13.994 -4.977 20.926 1.00 90.00 117 ASP A CA 1
ATOM 923 C C . ASP A 1 117 ? -15.410 -4.474 21.235 1.00 90.00 117 ASP A C 1
ATOM 925 O O . ASP A 1 117 ? -15.605 -3.274 21.425 1.00 90.00 117 ASP A O 1
ATOM 929 N N . ARG A 1 118 ? -16.395 -5.381 21.322 1.00 91.69 118 ARG A N 1
ATOM 930 C CA . ARG A 1 118 ? -17.782 -5.031 21.676 1.00 91.69 118 ARG A CA 1
ATOM 931 C C . ARG A 1 118 ? -17.859 -4.429 23.065 1.00 91.69 118 ARG A C 1
ATOM 933 O O . ARG A 1 118 ? -18.427 -3.352 23.208 1.00 91.69 118 ARG A O 1
ATOM 940 N N . ASP A 1 119 ? -17.255 -5.085 24.049 1.00 93.56 119 ASP A N 1
ATOM 941 C CA . ASP A 1 119 ? -17.298 -4.652 25.445 1.00 93.56 119 ASP A CA 1
ATOM 942 C C . ASP A 1 119 ? -16.683 -3.256 25.599 1.00 93.56 119 ASP A C 1
ATOM 944 O O . ASP A 1 119 ? -17.247 -2.376 26.255 1.00 93.56 119 ASP A O 1
ATOM 948 N N . TYR A 1 120 ? -15.549 -3.022 24.934 1.00 94.00 120 TYR A N 1
ATOM 949 C CA . TYR A 1 120 ? -14.904 -1.716 24.897 1.00 94.00 120 TYR A CA 1
ATOM 950 C C . TYR A 1 120 ? -15.792 -0.661 24.228 1.00 94.00 120 TYR A C 1
ATOM 952 O O . TYR A 1 120 ? -15.999 0.415 24.792 1.00 94.00 120 TYR A O 1
ATOM 960 N N . MET A 1 121 ? -16.352 -0.962 23.052 1.00 94.44 121 MET A N 1
ATOM 961 C CA . MET A 1 121 ? -17.231 -0.038 22.332 1.00 94.44 121 MET A CA 1
ATOM 962 C C . MET A 1 121 ? -18.492 0.290 23.139 1.00 94.44 121 MET A C 1
ATOM 964 O O . MET A 1 121 ? -18.866 1.458 23.233 1.00 94.44 121 MET A O 1
ATOM 968 N N . GLN A 1 122 ? -19.128 -0.709 23.756 1.00 95.31 122 GLN A N 1
ATOM 969 C CA . GLN A 1 122 ? -20.309 -0.531 24.605 1.00 95.31 122 GLN A CA 1
ATOM 970 C C . GLN A 1 122 ? -19.980 0.329 25.823 1.00 95.31 122 GLN A C 1
ATOM 972 O O . GLN A 1 122 ? -20.695 1.290 26.111 1.00 95.31 122 GLN A O 1
ATOM 977 N N . SER A 1 123 ? -18.865 0.031 26.495 1.00 96.88 123 SER A N 1
ATOM 978 C CA . SER A 1 123 ? -18.386 0.808 27.640 1.00 96.88 123 SER A CA 1
ATOM 979 C C . SER A 1 123 ? -18.123 2.258 27.246 1.00 96.88 123 SER A C 1
ATOM 981 O O . SER A 1 123 ? -18.545 3.176 27.944 1.00 96.88 123 SER A O 1
ATOM 983 N N . PHE A 1 124 ? -17.488 2.485 26.094 1.00 97.56 124 PHE A N 1
ATOM 984 C CA . PHE A 1 124 ? -17.233 3.828 25.585 1.00 97.56 124 PHE A CA 1
ATOM 985 C C . PHE A 1 124 ? -18.533 4.585 25.292 1.00 97.56 124 PHE A C 1
ATOM 987 O O . PHE A 1 124 ? -18.693 5.722 25.728 1.00 97.56 124 PHE A O 1
ATOM 994 N N . VAL A 1 125 ? -19.486 3.957 24.593 1.00 96.69 125 VAL A N 1
ATOM 995 C CA . VAL A 1 125 ? -20.794 4.557 24.280 1.00 96.69 125 VAL A CA 1
ATOM 996 C C . VAL A 1 125 ? -21.560 4.914 25.556 1.00 96.69 125 VAL A C 1
ATOM 998 O O . VAL A 1 125 ? -22.132 6.003 25.638 1.00 96.69 125 VAL A O 1
ATOM 1001 N N . LEU A 1 126 ? -21.543 4.037 26.563 1.00 96.50 126 LEU A N 1
ATOM 1002 C CA . LEU A 1 126 ? -22.154 4.282 27.869 1.00 96.50 126 LEU A CA 1
ATOM 1003 C C . LEU A 1 126 ? -21.492 5.464 28.590 1.00 96.50 126 LEU A C 1
ATOM 1005 O O . LEU A 1 126 ? -22.184 6.386 29.022 1.00 96.50 126 LEU A O 1
ATOM 1009 N N . LEU A 1 127 ? -20.162 5.451 28.704 1.00 97.31 127 LEU A N 1
ATOM 1010 C CA . LEU A 1 127 ? -19.407 6.487 29.410 1.00 97.31 127 LEU A CA 1
ATOM 1011 C C . LEU A 1 127 ? -19.528 7.852 28.731 1.00 97.31 127 LEU A C 1
ATOM 1013 O O . LEU A 1 127 ? -19.683 8.856 29.422 1.00 97.31 127 LEU A O 1
ATOM 1017 N N . TYR A 1 128 ? -19.517 7.894 27.398 1.00 97.12 128 TYR A N 1
ATOM 1018 C CA . TYR A 1 128 ? -19.703 9.127 26.639 1.00 97.12 128 TYR A CA 1
ATOM 1019 C C . TYR A 1 128 ? -21.079 9.750 26.924 1.00 97.12 128 TYR A C 1
ATOM 1021 O O . TYR A 1 128 ? -21.160 10.922 27.291 1.00 97.12 128 TYR A O 1
ATOM 1029 N N . ARG A 1 129 ? -22.161 8.958 26.852 1.00 96.25 129 ARG A N 1
ATOM 1030 C CA . ARG A 1 129 ? -23.521 9.434 27.178 1.00 96.25 129 ARG A CA 1
ATOM 1031 C C . ARG A 1 129 ? -23.624 9.921 28.622 1.00 96.25 129 ARG A C 1
ATOM 1033 O O . ARG A 1 129 ? -24.254 10.941 28.885 1.00 96.25 129 ARG A O 1
ATOM 1040 N N . LEU A 1 130 ? -22.996 9.208 29.555 1.00 97.38 130 LEU A N 1
ATOM 1041 C CA . LEU A 1 130 ? -22.979 9.583 30.965 1.00 97.38 130 LEU A CA 1
ATOM 1042 C C . LEU A 1 130 ? -22.221 10.899 31.206 1.00 97.38 130 LEU A C 1
ATOM 1044 O O . LEU A 1 130 ? -22.631 11.698 32.046 1.00 97.38 130 LEU A O 1
ATOM 1048 N N . ALA A 1 131 ? -21.130 11.136 30.476 1.00 96.25 131 ALA A N 1
ATOM 1049 C CA . ALA A 1 131 ? -20.394 12.393 30.529 1.00 96.25 131 ALA A CA 1
ATOM 1050 C C . ALA A 1 131 ? -21.265 13.563 30.038 1.00 96.25 131 ALA A C 1
ATOM 1052 O O . ALA A 1 131 ? -21.376 14.567 30.744 1.00 96.25 131 ALA A O 1
ATOM 1053 N N . GLU A 1 132 ? -21.958 13.408 28.903 1.00 95.50 132 GLU A N 1
ATOM 1054 C CA . GLU A 1 132 ? -22.897 14.422 28.395 1.00 95.50 132 GLU A CA 1
ATOM 1055 C C . GLU A 1 132 ? -24.040 14.698 29.386 1.00 95.50 132 GLU A C 1
ATOM 1057 O O . GLU A 1 132 ? -24.353 15.855 29.664 1.00 95.50 132 GLU A O 1
ATOM 1062 N N . GLN A 1 133 ? -24.619 13.657 29.998 1.00 96.31 133 GLN A N 1
ATOM 1063 C CA . GLN A 1 133 ? -25.659 13.803 31.030 1.00 96.31 133 GLN A CA 1
ATOM 1064 C C . GLN A 1 133 ? -25.179 14.570 32.267 1.00 96.31 133 GLN A C 1
ATOM 1066 O O . GLN A 1 133 ? -25.973 15.228 32.936 1.00 96.31 133 GLN A O 1
ATOM 1071 N N . ARG A 1 134 ? -23.881 14.504 32.572 1.00 97.00 134 ARG A N 1
ATOM 1072 C CA . ARG A 1 134 ? -23.249 15.268 33.654 1.00 97.00 134 ARG A CA 1
ATOM 1073 C C . ARG A 1 134 ? -22.825 16.677 33.232 1.00 97.00 134 ARG A C 1
ATOM 1075 O O . ARG A 1 134 ? -22.145 17.353 33.997 1.00 97.00 134 ARG A O 1
ATOM 1082 N N . GLY A 1 135 ? -23.199 17.118 32.031 1.00 96.38 135 GLY A N 1
ATOM 1083 C CA . GLY A 1 135 ? -22.836 18.427 31.488 1.00 96.38 135 GLY A CA 1
ATOM 1084 C C . GLY A 1 135 ? -21.365 18.539 31.086 1.00 96.38 135 GLY A C 1
ATOM 1085 O O . GLY A 1 135 ? -20.889 19.642 30.818 1.00 96.38 135 GLY A O 1
ATOM 1086 N N . MET A 1 136 ? -20.629 17.424 31.040 1.00 94.94 136 MET A N 1
ATOM 1087 C CA . MET A 1 136 ? -19.269 17.420 30.513 1.00 94.94 136 MET A CA 1
ATOM 1088 C C . MET A 1 136 ? -19.323 17.563 28.992 1.00 94.94 136 MET A C 1
ATOM 1090 O O . MET A 1 136 ? -20.271 17.120 28.346 1.00 94.94 136 MET A O 1
ATOM 1094 N N . GLN A 1 137 ? -18.277 18.156 28.421 1.00 92.56 137 GLN A N 1
ATOM 1095 C CA . GLN A 1 137 ? -18.123 18.319 26.977 1.00 92.56 137 GLN A CA 1
ATOM 1096 C C . GLN A 1 137 ? -16.915 17.496 26.511 1.00 92.56 137 GLN A C 1
ATOM 1098 O O . GLN A 1 137 ? -15.787 17.995 26.560 1.00 92.56 137 GLN A O 1
ATOM 1103 N N . PRO A 1 138 ? -17.109 16.217 26.126 1.00 90.94 138 PRO A N 1
ATOM 1104 C CA . PRO A 1 138 ? -16.048 15.395 25.552 1.00 90.94 138 PRO A CA 1
ATOM 1105 C C . PRO A 1 138 ? -15.467 16.007 24.273 1.00 90.94 138 PRO A C 1
ATOM 1107 O O . PRO A 1 138 ? -16.081 16.854 23.621 1.00 90.94 138 PRO A O 1
ATOM 1110 N N . THR A 1 139 ? -14.271 15.567 23.885 1.00 93.75 139 THR A N 1
ATOM 1111 C CA . THR A 1 139 ? -13.566 16.169 22.748 1.00 93.75 139 THR A CA 1
ATOM 1112 C C . THR A 1 139 ? -14.240 15.850 21.408 1.00 93.75 139 THR A C 1
ATOM 1114 O O . THR A 1 139 ? -15.000 14.890 21.267 1.00 93.75 139 THR A O 1
ATOM 1117 N N . SER A 1 140 ? -13.897 16.610 20.364 1.00 85.81 140 SER A N 1
ATOM 1118 C CA . SER A 1 140 ? -14.333 16.321 18.988 1.00 85.81 140 SER A CA 1
ATOM 1119 C C . SER A 1 140 ? -13.899 14.930 18.507 1.00 85.81 140 SER A C 1
ATOM 1121 O O . SER A 1 140 ? -14.639 14.272 17.772 1.00 85.81 140 SER A O 1
ATOM 1123 N N . ARG A 1 141 ? -12.735 14.449 18.968 1.00 90.56 141 ARG A N 1
ATOM 1124 C CA . ARG A 1 141 ? -12.259 13.080 18.734 1.00 90.56 141 ARG A CA 1
ATOM 1125 C C . ARG A 1 141 ? -13.158 12.053 19.422 1.00 90.56 141 ARG A C 1
ATOM 1127 O O . ARG A 1 141 ? -13.548 11.080 18.781 1.00 90.56 141 ARG A O 1
ATOM 1134 N N . ASP A 1 142 ? -13.517 12.279 20.684 1.00 92.25 142 ASP A N 1
ATOM 1135 C CA . ASP A 1 142 ? -14.395 11.373 21.437 1.00 92.25 142 ASP A CA 1
ATOM 1136 C C . ASP A 1 142 ? -15.782 11.297 20.807 1.00 92.25 142 ASP A C 1
ATOM 1138 O O . ASP A 1 142 ? -16.346 10.213 20.679 1.00 92.25 142 ASP A O 1
ATOM 1142 N N . ARG A 1 143 ? -16.302 12.431 20.326 1.00 94.44 143 ARG A N 1
ATOM 1143 C CA . ARG A 1 143 ? -17.578 12.488 19.610 1.00 94.44 143 ARG A CA 1
ATOM 1144 C C . ARG A 1 143 ? -17.551 11.669 18.320 1.00 94.44 143 ARG A C 1
ATOM 1146 O O . ARG A 1 143 ? -18.509 10.955 18.028 1.00 94.44 143 ARG A O 1
ATOM 1153 N N . ALA A 1 144 ? -16.466 11.746 17.549 1.00 92.25 144 ALA A N 1
ATOM 1154 C CA . ALA A 1 144 ? -16.312 10.942 16.338 1.00 92.25 144 ALA A CA 1
ATOM 1155 C C . ALA A 1 144 ? -16.276 9.437 16.658 1.00 92.25 144 ALA A C 1
ATOM 1157 O O . ALA A 1 144 ? -16.949 8.652 15.989 1.00 92.25 144 ALA A O 1
ATOM 1158 N N . LEU A 1 145 ? -15.551 9.045 17.713 1.00 93.25 145 LEU A N 1
ATOM 1159 C CA . LEU A 1 145 ? -15.505 7.659 18.185 1.00 93.25 145 LEU A CA 1
ATOM 1160 C C . LEU A 1 145 ? -16.867 7.181 18.695 1.00 93.25 145 LEU A C 1
ATOM 1162 O O . LEU A 1 145 ? -17.290 6.084 18.348 1.00 93.25 145 LEU A O 1
ATOM 1166 N N . TYR A 1 146 ? -17.584 8.014 19.450 1.00 95.56 146 TYR A N 1
ATOM 1167 C CA . TYR A 1 146 ? -18.924 7.713 19.947 1.00 95.56 146 TYR A CA 1
ATOM 1168 C C . TYR A 1 146 ? -19.885 7.377 18.807 1.00 95.56 146 TYR A C 1
ATOM 1170 O O . TYR A 1 146 ? -20.537 6.334 18.841 1.00 95.56 146 TYR A O 1
ATOM 1178 N N . LEU A 1 147 ? -19.944 8.233 17.782 1.00 95.69 147 LEU A N 1
ATOM 1179 C CA . LEU A 1 147 ? -20.802 8.012 16.618 1.00 95.69 147 LEU A CA 1
ATOM 1180 C C . LEU A 1 147 ? -20.402 6.729 15.881 1.00 95.69 147 LEU A C 1
ATOM 1182 O O . LEU A 1 147 ? -21.255 5.887 15.611 1.00 95.69 147 LEU A O 1
ATOM 1186 N N . ALA A 1 148 ? -19.102 6.536 15.639 1.00 91.69 148 ALA A N 1
ATOM 1187 C CA . ALA A 1 148 ? -18.595 5.351 14.958 1.00 91.69 148 ALA A CA 1
ATOM 1188 C C . ALA A 1 148 ? -18.913 4.048 15.714 1.00 91.69 148 ALA A C 1
ATOM 1190 O O . ALA A 1 148 ? -19.352 3.076 15.100 1.00 91.69 148 ALA A O 1
ATOM 1191 N N . TYR A 1 149 ? -18.719 4.016 17.035 1.00 94.56 149 TYR A N 1
ATOM 1192 C CA . TYR A 1 149 ? -18.973 2.833 17.864 1.00 94.56 149 TYR A CA 1
ATOM 1193 C C . TYR A 1 149 ? -20.459 2.557 18.037 1.00 94.56 149 TYR A C 1
ATOM 1195 O O . TYR A 1 149 ? -20.876 1.408 17.912 1.00 94.56 149 TYR A O 1
ATOM 1203 N N . ARG A 1 150 ? -21.272 3.594 18.252 1.00 94.44 150 ARG A N 1
ATOM 1204 C CA . ARG A 1 150 ? -22.730 3.462 18.322 1.00 94.44 150 ARG A CA 1
ATOM 1205 C C . ARG A 1 150 ? -23.281 2.845 17.039 1.00 94.44 150 ARG A C 1
ATOM 1207 O O . ARG A 1 150 ? -24.015 1.863 17.103 1.00 94.44 150 ARG A O 1
ATOM 1214 N N . ASP A 1 151 ? -22.905 3.393 15.886 1.00 93.19 151 ASP A N 1
ATOM 1215 C CA . ASP A 1 151 ? -23.392 2.913 14.592 1.00 93.19 151 ASP A CA 1
ATOM 1216 C C . ASP A 1 151 ? -22.891 1.488 14.313 1.00 93.19 151 ASP A C 1
ATOM 1218 O O . ASP A 1 151 ? -23.617 0.660 13.763 1.00 93.19 151 ASP A O 1
ATOM 1222 N N . ARG A 1 152 ? -21.664 1.167 14.743 1.00 88.94 152 ARG A N 1
ATOM 1223 C CA . ARG A 1 152 ? -21.090 -0.172 14.591 1.00 88.94 152 ARG A CA 1
ATOM 1224 C C . ARG A 1 152 ? -21.788 -1.221 15.460 1.00 88.94 152 ARG A C 1
ATOM 1226 O O . ARG A 1 152 ? -22.077 -2.299 14.953 1.00 88.94 152 ARG A O 1
ATOM 1233 N N . LEU A 1 153 ? -22.069 -0.922 16.727 1.00 90.31 153 LEU A N 1
ATOM 1234 C CA . LEU A 1 153 ? -22.799 -1.827 17.624 1.00 90.31 153 LEU A CA 1
ATOM 1235 C C . LEU A 1 153 ? -24.239 -2.053 17.146 1.00 90.31 153 LEU A C 1
ATOM 1237 O O . LEU A 1 153 ? -24.732 -3.178 17.208 1.00 90.31 153 LEU A O 1
ATOM 1241 N N . ALA A 1 154 ? -24.882 -1.017 16.596 1.00 88.81 154 ALA A N 1
ATOM 1242 C CA . ALA A 1 154 ? -26.212 -1.132 16.001 1.00 88.81 154 ALA A CA 1
ATOM 1243 C C . ALA A 1 154 ? -26.226 -2.073 14.784 1.00 88.81 154 ALA A C 1
ATOM 1245 O O . ALA A 1 154 ? -27.126 -2.898 14.655 1.00 88.81 154 ALA A O 1
ATOM 1246 N N . GLN A 1 155 ? -25.200 -2.012 13.928 1.00 84.31 155 GLN A N 1
ATOM 1247 C CA . GLN A 1 155 ? -25.048 -2.929 12.787 1.00 84.31 155 GLN A CA 1
ATOM 1248 C C . GLN A 1 155 ? -24.865 -4.401 13.199 1.00 84.31 155 GLN A C 1
ATOM 1250 O O . GLN A 1 155 ? -25.167 -5.283 12.401 1.00 84.31 155 GLN A O 1
ATOM 1255 N N . GLU A 1 156 ? -24.373 -4.678 14.411 1.00 79.62 156 GLU A N 1
ATOM 1256 C CA . GLU A 1 156 ? -24.241 -6.041 14.951 1.00 79.62 156 GLU A CA 1
ATOM 1257 C C . GLU A 1 156 ? -25.451 -6.480 15.804 1.00 79.62 156 GLU A C 1
ATOM 1259 O O . GLU A 1 156 ? -25.463 -7.606 16.293 1.00 79.62 156 GLU A O 1
ATOM 1264 N N . GLY A 1 157 ? -26.476 -5.630 15.971 1.00 79.94 157 GLY A N 1
ATOM 1265 C CA . GLY A 1 157 ? -27.666 -5.937 16.780 1.00 79.94 157 GLY A CA 1
ATOM 1266 C C . GLY A 1 157 ? -27.419 -5.921 18.294 1.00 79.94 157 GLY A C 1
ATOM 1267 O O . GLY A 1 157 ? -28.115 -6.603 19.037 1.00 79.94 157 GLY A O 1
ATOM 1268 N N . ILE A 1 158 ? -26.401 -5.180 18.741 1.00 71.19 158 ILE A N 1
ATOM 1269 C CA . ILE A 1 158 ? -25.916 -5.147 20.134 1.00 71.19 158 ILE A CA 1
ATOM 1270 C C . ILE A 1 158 ? -26.314 -3.837 20.853 1.00 71.19 158 ILE A C 1
ATOM 1272 O O . ILE A 1 158 ? -26.022 -3.654 22.038 1.00 71.19 158 ILE A O 1
ATOM 1276 N N . ALA A 1 159 ? -26.949 -2.908 20.132 1.00 57.28 159 ALA A N 1
ATOM 1277 C CA . ALA A 1 159 ? -27.358 -1.593 20.629 1.00 57.28 159 ALA A CA 1
ATOM 1278 C C . ALA A 1 159 ? -28.742 -1.597 21.287 1.00 57.28 159 ALA A C 1
ATOM 1280 O O . ALA A 1 159 ? -29.636 -2.303 20.772 1.00 57.28 159 ALA A O 1
#

Sequence (159 aa):
MRQEDHPQAGGHRQQGAEQSKRTQYTAPQLRPETPSAEQVAAHLDRARRVRDGQWMACCPAHDDRSPSLQITDGHSRLLLHCFSGCTFEEVRDVLQSRGILPTWEAPRARPRLTQGDRDYMQSFVLLYRLAEQRGMQPTSRDRALYLAYRDRLAQEGIA

Secondary structure (DSSP, 8-state):
-----PPP-----------------------PPPPPHHHHHTTSTT-EEEETTEEEE--TTS--SS--EEEEE-SSSEEEEETTS--HHHHHHHHHHTTSS------SSPPPPPHHHHHHHHHHHHHHHHHHHTT----HHHHHHHHHHHHHHHHTT--